Protein AF-A0A432TAN3-F1 (afdb_monomer)

Foldseek 3Di:
DVVVVVVVVVVVVVVVLVVLLVVLLVVCVVVLDLVSLVVRDPQLSSLLSCCLSVLPLVSLVPHPDQLSSLLSPCRSVVNLVSLVVHPDPVSSVVSVVVVD

Mean predicted aligned error: 6.47 Å

Sequence (100 aa):
MKILIALWMLFMVNARATSEDESNFNLALSSKNVKHCVLIKKKDKKKECFGIIKRDTGYCNMIEDKDLQHKCLSFALSDITHCDRIESKIIKASCRALFR

pLDDT: mean 89.67, std 12.75, range [56.31, 98.31]

Secondary structure (DSSP, 8-state):
-HHHHHHHHHHHHHHHHHHHHHHHHHHHHHHT-HHHHHH--SHHHHHHHHHHHHT-HHHHHT-SSHHHHHHHHHHHHT-THHHHT---HHHHHHHHHTT-

Structure (mmCIF, N/CA/C/O backbone):
data_AF-A0A432TAN3-F1
#
_entry.id   AF-A0A432TAN3-F1
#
loop_
_atom_site.group_PDB
_atom_site.id
_atom_site.type_symbol
_atom_site.label_atom_id
_atom_site.label_alt_id
_atom_site.label_comp_id
_atom_site.label_asym_id
_atom_site.label_entity_id
_atom_site.label_seq_id
_atom_site.pdbx_PDB_ins_code
_atom_site.Cartn_x
_atom_site.Cartn_y
_atom_site.Cartn_z
_atom_site.occupancy
_atom_site.B_iso_or_equiv
_atom_site.auth_seq_id
_atom_site.auth_comp_id
_atom_site.auth_asym_id
_atom_site.auth_atom_id
_atom_site.pdbx_PDB_model_num
ATOM 1 N N . MET A 1 1 ? -19.070 30.386 20.621 1.00 57.50 1 MET A N 1
ATOM 2 C CA . MET A 1 1 ? -18.093 29.538 21.351 1.00 57.50 1 MET A CA 1
ATOM 3 C C . MET A 1 1 ? -18.288 28.028 21.178 1.00 57.50 1 MET A C 1
ATOM 5 O O . MET A 1 1 ? -17.290 27.363 20.948 1.00 57.50 1 MET A O 1
ATOM 9 N N . LYS A 1 2 ? -19.509 27.462 21.229 1.00 56.31 2 LYS A N 1
ATOM 10 C CA . LYS A 1 2 ? -19.720 25.996 21.099 1.00 56.31 2 LYS A CA 1
ATOM 11 C C . LYS A 1 2 ? -19.186 25.376 19.788 1.00 56.31 2 LYS A C 1
ATOM 13 O O . LYS A 1 2 ? -18.650 24.276 19.819 1.00 56.31 2 LYS A O 1
ATOM 18 N N . ILE A 1 3 ? -19.265 26.100 18.666 1.00 62.41 3 ILE A N 1
ATOM 19 C CA . ILE A 1 3 ? -18.782 25.634 17.349 1.00 62.41 3 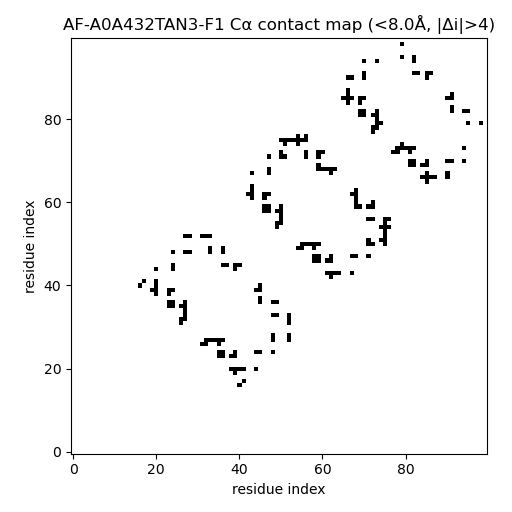ILE A CA 1
ATOM 20 C C . ILE A 1 3 ? -17.246 25.522 17.299 1.00 62.41 3 ILE A C 1
ATOM 22 O O . ILE A 1 3 ? -16.728 24.540 16.777 1.00 62.41 3 ILE A O 1
ATOM 26 N N . LEU A 1 4 ? -16.513 26.473 17.897 1.00 63.34 4 LEU A N 1
ATOM 27 C CA . LEU A 1 4 ? -15.042 26.444 17.924 1.00 63.34 4 LEU A CA 1
ATOM 28 C C . LEU A 1 4 ? -14.506 25.232 18.700 1.00 63.34 4 LEU A C 1
ATOM 30 O O . LEU A 1 4 ? -13.548 24.601 18.269 1.00 63.34 4 LEU A O 1
ATOM 34 N N . ILE A 1 5 ? -15.151 24.890 19.819 1.00 68.00 5 ILE A N 1
ATOM 35 C CA . ILE A 1 5 ? -14.769 23.751 20.665 1.00 68.00 5 ILE A CA 1
ATOM 36 C C . ILE A 1 5 ? -15.016 22.422 19.929 1.00 68.00 5 ILE A C 1
ATOM 38 O O . ILE A 1 5 ? -14.175 21.526 19.976 1.00 68.00 5 ILE A O 1
ATOM 42 N N . ALA A 1 6 ? -16.134 22.302 19.205 1.00 65.31 6 ALA A N 1
ATOM 43 C CA . ALA A 1 6 ? -16.448 21.111 18.414 1.00 65.31 6 ALA A CA 1
ATOM 44 C C . ALA A 1 6 ? -15.459 20.901 17.252 1.00 65.31 6 ALA A C 1
ATOM 46 O O . ALA A 1 6 ? -14.999 19.782 17.036 1.00 65.31 6 ALA A O 1
ATOM 47 N N . LEU A 1 7 ? -15.080 21.976 16.550 1.00 67.44 7 LEU A N 1
ATOM 48 C CA . LEU A 1 7 ? -14.058 21.943 15.496 1.00 67.44 7 LEU A CA 1
ATOM 49 C C . LEU A 1 7 ? -12.682 21.530 16.033 1.00 67.44 7 LEU A C 1
ATOM 51 O O . LEU A 1 7 ? -12.005 20.712 15.414 1.00 67.44 7 LEU A O 1
ATOM 55 N N . TRP A 1 8 ? -12.293 22.038 17.204 1.00 71.00 8 TRP A N 1
ATOM 56 C CA . TRP A 1 8 ? -11.045 21.647 17.863 1.00 71.00 8 TRP A CA 1
ATOM 57 C C . TRP A 1 8 ? -11.035 20.171 18.275 1.00 71.00 8 TRP A C 1
ATOM 59 O O . TRP A 1 8 ? -10.054 19.471 18.029 1.00 71.00 8 TRP A O 1
ATOM 69 N N . MET A 1 9 ? -12.137 19.670 18.844 1.00 64.44 9 MET A N 1
ATOM 70 C CA . ME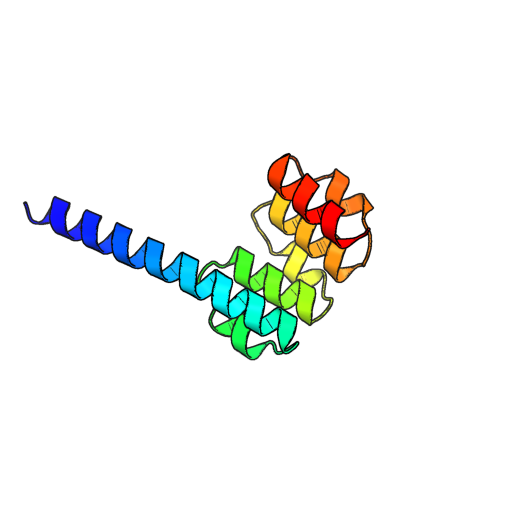T A 1 9 ? -12.263 18.250 19.184 1.00 64.44 9 MET A CA 1
ATOM 71 C C . MET A 1 9 ? -12.218 17.355 17.941 1.00 64.44 9 MET A C 1
ATOM 73 O O . MET A 1 9 ? -11.511 16.352 17.945 1.00 64.44 9 MET A O 1
ATOM 77 N N . LEU A 1 10 ? -12.902 17.734 16.857 1.00 63.44 10 LEU A N 1
ATOM 78 C CA . LEU A 1 10 ? -12.836 17.027 15.573 1.00 63.44 10 LEU A CA 1
ATOM 79 C C . LEU A 1 10 ? -11.406 16.970 15.025 1.00 63.44 10 LEU A C 1
ATOM 81 O O . LEU A 1 10 ? -10.962 15.912 14.582 1.00 63.44 10 LEU A O 1
ATOM 85 N N . PHE A 1 11 ? -10.666 18.077 15.100 1.00 65.00 11 PHE A N 1
ATOM 86 C CA . PHE A 1 11 ? -9.281 18.134 14.637 1.00 65.00 11 PHE A CA 1
ATOM 87 C C . PHE A 1 11 ? -8.355 17.231 15.471 1.00 65.00 11 PHE A C 1
ATOM 89 O O . PHE A 1 11 ? -7.590 16.443 14.916 1.00 65.00 11 PHE A O 1
ATOM 96 N N . MET A 1 12 ? -8.477 17.282 16.803 1.00 59.84 12 MET A N 1
ATOM 97 C CA . MET A 1 12 ? -7.710 16.444 17.737 1.00 59.84 12 MET A CA 1
ATOM 98 C C . MET A 1 12 ? -7.996 14.945 17.550 1.00 59.84 12 MET A C 1
ATOM 100 O O . MET A 1 12 ? -7.072 14.131 17.533 1.00 59.84 12 MET A O 1
ATOM 104 N N . VAL A 1 13 ? -9.266 14.569 17.363 1.00 64.62 13 VAL A N 1
ATOM 105 C CA . VAL A 1 13 ? -9.668 13.176 17.108 1.00 64.62 13 VAL A CA 1
ATOM 106 C C . VAL A 1 13 ? -9.117 12.686 15.767 1.00 64.62 13 VAL A C 1
ATOM 108 O O . VAL A 1 13 ? -8.611 11.566 15.687 1.00 64.62 13 VAL A O 1
ATOM 111 N N . ASN A 1 14 ? -9.150 13.524 14.727 1.00 62.69 14 ASN A N 1
ATOM 112 C CA . ASN A 1 14 ? -8.645 13.154 13.406 1.00 62.69 14 ASN A CA 1
ATOM 113 C C . ASN A 1 14 ? -7.118 12.951 13.413 1.00 62.69 14 ASN A C 1
ATOM 115 O O . ASN A 1 14 ? -6.620 11.979 12.850 1.00 62.69 14 ASN A O 1
ATOM 119 N N . ALA A 1 15 ? -6.373 13.805 14.124 1.00 64.06 15 ALA A N 1
ATOM 120 C CA . ALA A 1 15 ? -4.929 13.641 14.298 1.00 64.06 15 ALA A CA 1
ATOM 121 C C . ALA A 1 15 ? -4.586 12.313 14.997 1.00 64.06 15 ALA A C 1
ATOM 123 O O . ALA A 1 15 ? -3.743 11.555 14.511 1.00 64.06 15 ALA A O 1
ATOM 124 N N . ARG A 1 16 ? -5.298 11.975 16.080 1.00 65.06 16 ARG A N 1
ATOM 125 C CA . ARG A 1 16 ? -5.097 10.707 16.800 1.00 65.06 16 ARG A CA 1
ATOM 126 C C . ARG A 1 16 ? -5.365 9.486 15.911 1.00 65.06 16 ARG A C 1
ATOM 128 O O . ARG A 1 16 ? -4.568 8.549 15.908 1.00 65.06 16 ARG A O 1
ATOM 135 N N . ALA A 1 17 ? -6.413 9.536 15.087 1.00 67.06 17 ALA A N 1
ATOM 136 C CA . ALA A 1 17 ? -6.734 8.464 14.145 1.00 67.06 17 ALA A CA 1
ATOM 137 C C . ALA A 1 17 ? -5.617 8.234 13.109 1.00 67.06 17 ALA A C 1
ATOM 139 O O . ALA A 1 17 ? -5.283 7.088 12.820 1.00 67.06 17 ALA A O 1
ATOM 140 N N . THR A 1 18 ? -4.979 9.296 12.595 1.00 73.50 18 THR A N 1
ATOM 141 C CA . THR A 1 18 ? -3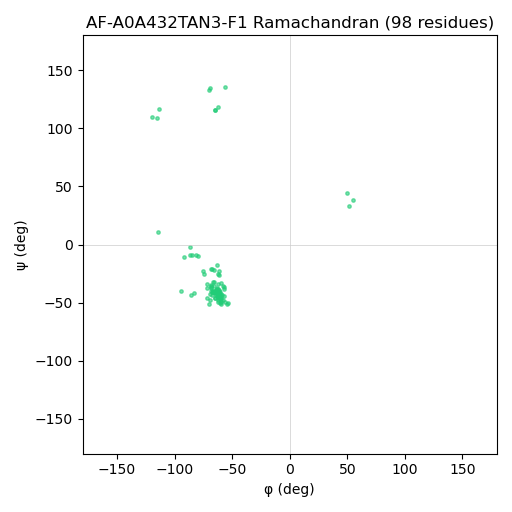.861 9.137 11.643 1.00 73.50 18 THR A CA 1
ATOM 142 C C . THR A 1 18 ? -2.651 8.432 12.258 1.00 73.50 18 THR A C 1
ATOM 144 O O . THR A 1 18 ? -2.062 7.566 11.615 1.00 73.50 18 THR A O 1
ATOM 147 N N . SER A 1 19 ? -2.317 8.727 13.518 1.00 82.06 19 SER A N 1
ATOM 148 C CA . SER A 1 19 ? -1.213 8.048 14.211 1.00 82.06 19 SER A CA 1
ATOM 149 C C . SER A 1 19 ? -1.493 6.570 14.503 1.00 82.06 19 SER A C 1
ATOM 151 O O . SER A 1 19 ? -0.592 5.736 14.409 1.00 82.06 19 SER A O 1
ATOM 153 N N . GLU A 1 20 ? -2.743 6.221 14.818 1.00 92.25 20 GLU A N 1
ATOM 154 C CA . GLU A 1 20 ? -3.143 4.833 15.071 1.00 92.25 20 GLU A CA 1
ATOM 155 C C . GLU A 1 20 ? -3.179 4.010 13.778 1.00 92.25 20 GLU A C 1
ATOM 157 O O . GLU A 1 20 ? -2.777 2.846 13.775 1.00 92.25 20 GLU A O 1
ATOM 162 N N . ASP A 1 21 ? -3.609 4.611 12.667 1.00 94.31 21 ASP A N 1
ATOM 163 C CA . ASP A 1 21 ? -3.615 3.975 11.350 1.00 94.31 21 ASP A CA 1
ATOM 164 C C . ASP A 1 21 ? -2.201 3.618 10.878 1.00 94.31 21 ASP A C 1
ATOM 166 O O . ASP A 1 21 ? -1.990 2.508 10.392 1.00 94.31 21 ASP A O 1
ATOM 170 N N . GLU A 1 22 ? -1.225 4.516 11.054 1.00 93.44 22 GLU A N 1
ATOM 171 C CA . GLU A 1 22 ? 0.186 4.230 10.753 1.00 93.44 22 GLU A CA 1
ATOM 172 C C . GLU A 1 22 ? 0.733 3.093 11.622 1.00 93.44 22 GLU A C 1
ATOM 174 O O . GLU A 1 22 ? 1.363 2.165 11.114 1.00 93.44 22 GLU A O 1
ATOM 179 N N . SER A 1 23 ? 0.457 3.127 12.930 1.00 95.25 23 SER A N 1
ATOM 180 C CA . SER A 1 23 ? 0.895 2.082 13.860 1.00 95.25 23 SER A CA 1
ATOM 181 C C . SER A 1 23 ? 0.330 0.712 13.475 1.00 95.25 23 SER A C 1
ATOM 183 O O . SER A 1 23 ? 1.075 -0.255 13.311 1.00 95.25 23 SER A O 1
ATOM 185 N N . ASN A 1 24 ? 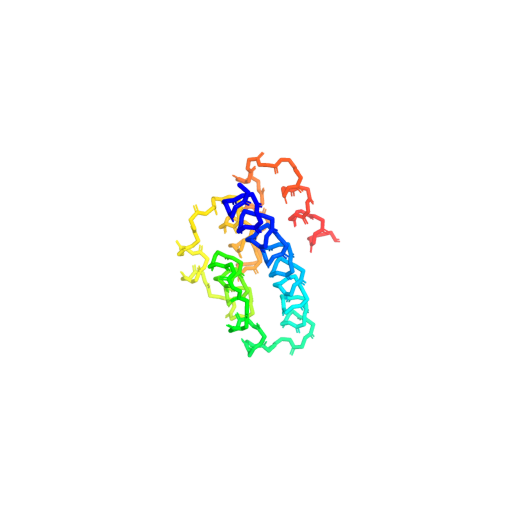-0.982 0.635 13.234 1.00 96.94 24 ASN A N 1
ATOM 186 C CA . ASN A 1 24 ? -1.639 -0.598 12.809 1.00 96.94 24 ASN A CA 1
ATOM 187 C C . ASN A 1 24 ? -1.140 -1.079 11.441 1.00 96.94 24 ASN A C 1
ATOM 189 O O . ASN A 1 24 ? -0.965 -2.279 11.248 1.00 96.94 24 ASN A O 1
ATOM 193 N N . PHE A 1 25 ? -0.876 -0.172 10.501 1.00 95.69 25 PHE A N 1
ATOM 194 C CA . PHE A 1 25 ? -0.304 -0.524 9.204 1.00 95.69 25 PHE A CA 1
ATOM 195 C C . PHE A 1 25 ? 1.089 -1.152 9.356 1.00 95.69 25 PHE A C 1
ATOM 197 O O . PHE A 1 25 ? 1.342 -2.234 8.828 1.00 95.69 25 PHE A O 1
ATOM 204 N N . ASN A 1 26 ? 1.969 -0.534 10.145 1.00 95.19 26 ASN A N 1
ATOM 205 C CA . ASN A 1 26 ? 3.314 -1.054 10.396 1.00 95.19 26 ASN A CA 1
ATOM 206 C C . ASN A 1 26 ? 3.287 -2.400 11.133 1.00 95.19 26 ASN A C 1
ATOM 208 O O . ASN A 1 26 ? 4.028 -3.312 10.766 1.00 95.19 26 ASN A O 1
ATOM 212 N N . LEU A 1 27 ? 2.402 -2.555 12.125 1.00 96.56 27 LEU A N 1
ATOM 213 C CA . LEU A 1 27 ? 2.176 -3.831 12.809 1.00 96.56 27 LEU A CA 1
ATOM 214 C C . LEU A 1 27 ? 1.659 -4.906 11.850 1.00 96.56 27 LEU A C 1
ATOM 216 O O . LEU A 1 27 ? 2.100 -6.051 11.926 1.00 96.56 27 LEU A O 1
ATOM 220 N N . ALA A 1 28 ? 0.755 -4.559 10.929 1.00 96.38 28 ALA A N 1
ATOM 221 C CA . ALA A 1 28 ? 0.268 -5.493 9.920 1.00 96.38 28 ALA A CA 1
ATOM 222 C C . ALA A 1 28 ? 1.409 -5.992 9.027 1.00 96.38 28 ALA A C 1
ATOM 224 O O . ALA A 1 28 ? 1.510 -7.195 8.802 1.00 96.38 28 ALA A O 1
ATOM 225 N N . LEU A 1 29 ? 2.277 -5.088 8.554 1.00 93.12 29 LEU A N 1
ATOM 226 C CA . LEU A 1 29 ? 3.422 -5.424 7.703 1.00 93.12 29 LEU A CA 1
ATOM 227 C C . LEU A 1 29 ? 4.460 -6.285 8.427 1.00 93.12 29 LEU A C 1
ATOM 229 O O . LEU A 1 29 ? 4.908 -7.288 7.872 1.00 93.12 29 LEU A O 1
ATOM 233 N N . SER A 1 30 ? 4.820 -5.930 9.662 1.00 94.94 30 SER A N 1
ATOM 234 C CA . SER A 1 30 ? 5.843 -6.654 10.425 1.00 94.94 30 SER A CA 1
ATOM 235 C C . SER A 1 30 ? 5.378 -8.046 10.854 1.00 94.94 30 SER A C 1
ATOM 237 O O . SER A 1 30 ? 6.124 -9.015 10.723 1.00 94.94 30 SER A O 1
ATOM 239 N N . SER A 1 31 ? 4.129 -8.169 11.312 1.00 95.88 31 SER A N 1
ATOM 240 C CA . SER A 1 31 ? 3.542 -9.444 11.749 1.00 95.88 31 SER A CA 1
ATOM 241 C C . SER A 1 31 ? 2.917 -10.261 10.615 1.00 95.88 31 SER A C 1
ATOM 243 O O . SER A 1 31 ? 2.503 -11.399 10.836 1.00 95.88 31 SER A O 1
AT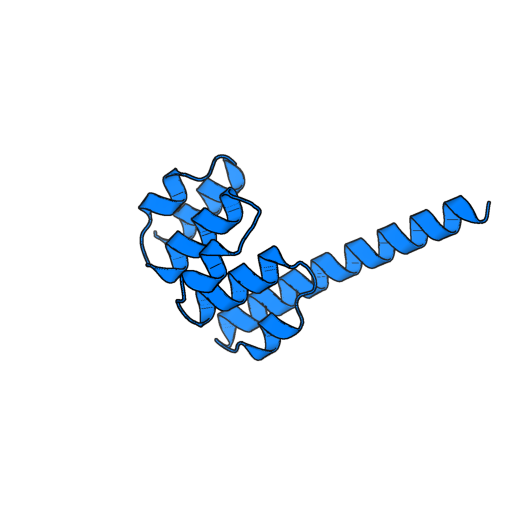OM 245 N N . LYS A 1 32 ? 2.803 -9.680 9.413 1.00 93.88 32 LYS A N 1
ATOM 246 C CA . LYS A 1 32 ? 2.047 -10.217 8.269 1.00 93.88 32 LYS A CA 1
ATOM 247 C C . LYS A 1 32 ? 0.607 -10.609 8.627 1.00 93.88 32 LYS A C 1
ATOM 249 O O . LYS A 1 32 ? 0.056 -11.565 8.084 1.00 93.88 32 LYS A O 1
ATOM 254 N N . ASN A 1 33 ? -0.016 -9.877 9.553 1.00 94.31 33 ASN A N 1
ATOM 255 C CA . ASN A 1 33 ? -1.327 -10.211 10.098 1.00 94.31 33 ASN A CA 1
ATOM 256 C C . ASN A 1 33 ? -2.395 -9.185 9.704 1.00 94.31 33 ASN A C 1
ATOM 258 O O . ASN A 1 33 ? -2.393 -8.033 10.144 1.00 94.31 33 ASN A O 1
ATOM 262 N N . VAL A 1 34 ? -3.386 -9.647 8.939 1.00 95.31 34 VAL A N 1
ATOM 263 C CA . VAL A 1 34 ? -4.513 -8.828 8.466 1.00 95.31 34 VAL A CA 1
ATOM 264 C C . VAL A 1 34 ? -5.400 -8.279 9.587 1.00 95.31 34 VAL A C 1
ATOM 266 O O . VAL A 1 34 ? -6.143 -7.327 9.351 1.00 95.31 34 VAL A O 1
ATOM 269 N N . LYS A 1 35 ? -5.333 -8.830 10.809 1.00 96.50 35 LYS A N 1
ATOM 270 C CA . LYS A 1 35 ? -6.107 -8.329 11.959 1.00 96.50 35 LYS A CA 1
ATOM 271 C C . LYS A 1 35 ? -5.823 -6.852 12.234 1.00 96.50 35 LYS A C 1
ATOM 273 O O . LYS A 1 35 ? -6.751 -6.110 12.538 1.00 96.50 35 LYS A O 1
ATOM 278 N N . HIS A 1 36 ? -4.580 -6.407 12.052 1.00 96.69 36 HIS A N 1
ATOM 279 C CA . HIS A 1 36 ? -4.228 -4.999 12.221 1.00 96.69 36 HIS A CA 1
ATOM 280 C C . HIS A 1 36 ? -4.784 -4.119 11.090 1.00 96.69 36 HIS A C 1
ATOM 282 O O . HIS A 1 36 ? -5.248 -3.013 11.358 1.00 96.69 36 HIS A O 1
ATOM 288 N N . CYS A 1 37 ? -4.876 -4.627 9.852 1.00 96.81 37 CYS A N 1
ATOM 289 C CA . CYS A 1 37 ? -5.512 -3.896 8.747 1.00 96.81 37 CYS A CA 1
ATOM 290 C C . CYS A 1 37 ? -6.988 -3.562 9.035 1.00 96.81 37 CYS A C 1
ATOM 292 O O . CYS A 1 37 ? -7.483 -2.513 8.621 1.00 96.81 37 CYS A O 1
ATOM 294 N N . VAL A 1 38 ? -7.706 -4.425 9.767 1.00 97.00 38 VAL A N 1
ATOM 295 C CA . VAL A 1 38 ? -9.115 -4.193 10.142 1.00 97.00 38 VAL A CA 1
ATOM 296 C C . VAL A 1 38 ? -9.271 -2.943 11.015 1.00 97.00 38 VAL A C 1
ATOM 298 O O . VAL A 1 38 ? -10.276 -2.235 10.885 1.00 97.00 38 VAL A O 1
ATOM 301 N N . LEU A 1 39 ? -8.279 -2.659 11.866 1.00 96.25 39 LEU A N 1
ATOM 302 C CA . LEU A 1 39 ? -8.309 -1.570 12.845 1.00 96.25 39 LEU A CA 1
ATOM 303 C C . LEU A 1 39 ? -8.122 -0.186 12.213 1.00 96.25 39 LEU A C 1
ATOM 305 O O . LEU A 1 39 ? -8.647 0.788 12.754 1.00 96.25 39 LEU A O 1
ATOM 309 N N . ILE A 1 40 ? -7.468 -0.124 11.049 1.00 95.38 40 ILE A N 1
ATOM 310 C CA . ILE A 1 40 ? -7.230 1.109 10.287 1.00 95.38 40 ILE A CA 1
ATOM 311 C C . ILE A 1 40 ? -8.568 1.805 9.976 1.00 95.38 40 ILE A C 1
ATOM 313 O O . ILE A 1 40 ? -9.545 1.161 9.585 1.00 95.38 40 ILE A O 1
ATOM 317 N N . LYS A 1 41 ? -8.660 3.122 10.150 1.00 95.56 41 LYS A N 1
ATOM 318 C CA . LYS A 1 41 ? -9.880 3.909 9.919 1.00 95.56 41 LYS A CA 1
ATOM 319 C C . LYS A 1 41 ? -9.917 4.506 8.520 1.00 95.56 41 LYS A C 1
ATOM 321 O O . LYS A 1 41 ? -10.968 4.465 7.875 1.00 95.56 41 LYS A O 1
ATOM 326 N N . LYS A 1 42 ? -8.788 5.002 8.012 1.00 94.94 42 LYS A N 1
ATOM 327 C CA . LYS A 1 42 ? -8.687 5.553 6.659 1.00 94.94 42 LYS A CA 1
ATOM 328 C C . LYS A 1 42 ? -8.918 4.449 5.624 1.00 94.94 42 LYS A C 1
ATOM 330 O O . LYS A 1 42 ? -8.138 3.505 5.516 1.00 94.94 42 LYS A O 1
ATOM 335 N N . LYS A 1 43 ? -10.001 4.579 4.849 1.00 96.19 43 LYS A N 1
ATOM 336 C CA . LYS A 1 43 ? -10.479 3.553 3.902 1.00 96.19 43 LYS A CA 1
ATOM 337 C C . LYS A 1 43 ? -9.396 3.101 2.925 1.00 96.19 43 LYS A C 1
ATOM 339 O O . LYS A 1 43 ? -9.147 1.908 2.802 1.00 96.19 43 LYS A O 1
ATOM 344 N N . ASP A 1 44 ? -8.732 4.048 2.278 1.00 97.19 44 ASP A N 1
ATOM 345 C CA . ASP A 1 44 ? -7.715 3.746 1.272 1.00 97.19 44 ASP A CA 1
ATOM 346 C C . ASP A 1 44 ? -6.459 3.116 1.875 1.00 97.19 44 ASP A C 1
ATOM 348 O O . ASP A 1 44 ? -5.949 2.139 1.336 1.00 97.19 44 ASP A O 1
ATOM 352 N N . LYS A 1 45 ? -6.046 3.558 3.067 1.00 96.38 45 LYS A N 1
ATOM 353 C CA . LYS A 1 45 ? -4.947 2.932 3.815 1.00 96.38 45 LYS A CA 1
ATOM 354 C C . LYS A 1 45 ? -5.289 1.509 4.273 1.00 96.38 45 LYS A C 1
ATOM 356 O O . LYS A 1 45 ? -4.443 0.619 4.257 1.00 96.38 45 LYS A O 1
ATOM 361 N N . LYS A 1 46 ? -6.548 1.260 4.645 1.00 97.50 46 LYS A N 1
ATOM 362 C CA . LYS A 1 46 ? -7.040 -0.090 4.953 1.00 97.50 46 LYS A CA 1
ATOM 363 C C . LYS A 1 46 ? -6.959 -0.998 3.729 1.00 97.50 46 LYS A C 1
ATOM 365 O O . LYS A 1 46 ? -6.441 -2.105 3.839 1.00 97.50 46 LYS A O 1
ATOM 370 N N . LYS A 1 47 ? -7.462 -0.539 2.579 1.00 98.31 47 LYS A N 1
ATOM 371 C CA . LYS A 1 47 ? -7.399 -1.282 1.310 1.00 98.31 47 LYS A CA 1
ATOM 372 C C . LYS A 1 47 ? -5.945 -1.546 0.900 1.00 98.31 47 LYS A C 1
ATOM 374 O O . LYS A 1 47 ? -5.628 -2.681 0.566 1.00 98.31 47 LYS A O 1
ATOM 379 N N . GLU A 1 48 ? -5.064 -0.549 1.022 1.00 97.56 48 GLU A N 1
ATOM 380 C CA . GLU A 1 48 ? -3.614 -0.690 0.809 1.00 97.56 48 GLU A CA 1
ATOM 381 C C . GLU A 1 48 ? -3.038 -1.809 1.688 1.00 97.56 48 GLU A C 1
ATOM 383 O O . GLU A 1 48 ? -2.404 -2.729 1.182 1.00 97.56 48 GLU A O 1
ATOM 388 N N . CYS A 1 49 ? -3.329 -1.788 2.992 1.00 97.88 49 CYS A N 1
ATOM 389 C CA . CYS A 1 49 ? -2.878 -2.813 3.934 1.00 97.88 49 CYS A CA 1
ATOM 390 C C . CYS A 1 49 ? -3.320 -4.221 3.512 1.00 97.88 49 CYS A C 1
ATOM 392 O O . CYS A 1 49 ? -2.501 -5.136 3.429 1.00 97.88 49 CYS A O 1
ATOM 394 N N . PHE A 1 50 ? -4.608 -4.402 3.196 1.00 98.12 50 PHE A N 1
ATOM 395 C CA . PHE A 1 50 ? -5.119 -5.694 2.736 1.00 98.12 50 PHE A CA 1
ATOM 396 C C . PHE A 1 50 ? -4.476 -6.141 1.423 1.00 98.12 50 PHE A C 1
ATOM 398 O O . PHE A 1 50 ? -4.081 -7.302 1.327 1.00 98.12 50 PHE A O 1
ATOM 405 N N . GLY A 1 51 ? -4.342 -5.237 0.451 1.00 97.50 51 GLY A N 1
ATOM 406 C CA . GLY A 1 51 ? -3.748 -5.535 -0.849 1.00 97.50 51 GLY A CA 1
ATOM 407 C C . GLY A 1 51 ? -2.294 -5.984 -0.737 1.00 97.50 51 GLY A C 1
ATOM 408 O O . GLY A 1 51 ? -1.918 -6.978 -1.350 1.00 97.50 51 GLY A O 1
ATOM 409 N N . ILE A 1 52 ? -1.500 -5.331 0.117 1.00 95.69 52 ILE A N 1
ATOM 410 C CA . ILE A 1 52 ? -0.093 -5.693 0.334 1.00 95.69 52 ILE A CA 1
ATOM 411 C C . ILE A 1 52 ? 0.030 -7.032 1.070 1.00 95.69 52 ILE A C 1
ATOM 413 O O . ILE A 1 52 ? 0.732 -7.927 0.602 1.00 95.69 52 ILE A O 1
ATOM 417 N N . ILE A 1 53 ? -0.660 -7.201 2.205 1.00 96.06 53 ILE A N 1
ATOM 418 C CA . ILE A 1 53 ? -0.525 -8.413 3.032 1.00 96.06 53 ILE A CA 1
ATOM 419 C C . ILE A 1 53 ? -1.048 -9.653 2.307 1.00 96.06 53 ILE A C 1
ATOM 421 O O . ILE A 1 53 ? -0.427 -10.712 2.379 1.00 96.06 53 ILE A O 1
ATOM 425 N N . LYS A 1 54 ? -2.179 -9.532 1.604 1.00 96.56 54 LYS A N 1
ATOM 426 C CA . LYS A 1 54 ? -2.770 -10.646 0.853 1.00 96.56 54 LYS A CA 1
ATOM 427 C C . LYS A 1 54 ? -2.178 -10.817 -0.546 1.00 96.56 54 LYS A C 1
ATOM 429 O O . LYS A 1 54 ? -2.500 -11.809 -1.190 1.00 96.56 54 LYS A O 1
ATOM 434 N N . ARG A 1 55 ? -1.347 -9.875 -1.013 1.00 95.44 55 ARG A N 1
ATOM 435 C CA . ARG A 1 55 ? -0.900 -9.770 -2.415 1.00 95.44 55 ARG A CA 1
ATOM 436 C C . ARG A 1 55 ? -2.069 -9.833 -3.402 1.00 95.44 55 ARG A C 1
ATOM 438 O O . ARG A 1 55 ? -2.028 -10.539 -4.403 1.00 95.44 55 ARG A O 1
ATOM 445 N N . ASP A 1 56 ? -3.128 -9.099 -3.086 1.00 96.69 56 ASP A N 1
ATOM 446 C CA . ASP A 1 56 ? -4.384 -9.112 -3.830 1.00 96.69 56 ASP A CA 1
ATOM 447 C C . ASP A 1 56 ? -4.626 -7.737 -4.461 1.00 96.69 56 ASP A C 1
ATOM 449 O O . ASP A 1 56 ? -4.925 -6.744 -3.786 1.00 96.69 56 ASP A O 1
ATOM 453 N N . THR A 1 57 ? -4.490 -7.689 -5.786 1.00 97.19 57 THR A N 1
ATOM 454 C CA . THR A 1 57 ? -4.673 -6.470 -6.579 1.00 97.19 57 THR A CA 1
ATOM 455 C C . THR A 1 57 ? -6.116 -5.982 -6.581 1.00 97.19 57 THR A C 1
ATOM 457 O O . THR A 1 57 ? -6.341 -4.792 -6.797 1.00 97.19 57 THR A O 1
ATOM 460 N N . GLY A 1 58 ? -7.093 -6.842 -6.275 1.00 97.94 58 GLY A N 1
ATOM 461 C CA . GLY A 1 58 ? -8.496 -6.468 -6.133 1.00 97.94 58 GLY A CA 1
ATOM 462 C C . GLY A 1 58 ? -8.684 -5.381 -5.078 1.00 97.94 58 GLY A C 1
ATOM 463 O O . GLY A 1 58 ? -9.339 -4.376 -5.348 1.00 97.94 58 GLY A O 1
ATOM 464 N N . TYR A 1 59 ? -8.028 -5.506 -3.918 1.00 97.94 59 TYR A N 1
ATOM 465 C CA . TYR A 1 59 ? -8.059 -4.458 -2.892 1.00 97.94 59 TYR A CA 1
ATOM 466 C C . TYR A 1 59 ? -7.353 -3.177 -3.347 1.00 97.94 59 TYR A C 1
ATOM 468 O O . TYR A 1 59 ? -7.870 -2.086 -3.104 1.00 97.94 59 TYR A O 1
ATOM 476 N N . CYS A 1 60 ? -6.212 -3.284 -4.037 1.00 97.94 60 CYS A N 1
ATOM 477 C CA . CYS A 1 60 ? -5.507 -2.112 -4.567 1.00 97.94 60 CYS A CA 1
ATOM 478 C C . CYS A 1 60 ? -6.352 -1.351 -5.606 1.00 97.94 60 CYS A C 1
ATOM 480 O O . CYS A 1 60 ? -6.374 -0.120 -5.622 1.00 97.94 60 CYS A O 1
ATOM 482 N N . ASN A 1 61 ? -7.105 -2.067 -6.443 1.00 98.12 61 ASN A N 1
ATOM 483 C CA . ASN A 1 61 ? -7.976 -1.476 -7.460 1.00 98.12 61 ASN A CA 1
ATOM 484 C C . ASN A 1 61 ? -9.176 -0.723 -6.863 1.00 98.12 61 ASN A C 1
ATOM 486 O O . ASN A 1 61 ? -9.726 0.160 -7.515 1.00 98.12 61 ASN A O 1
ATOM 490 N N . MET A 1 62 ? -9.549 -1.019 -5.614 1.00 97.88 62 MET A N 1
ATOM 491 C CA . MET A 1 62 ? -10.603 -0.300 -4.890 1.00 97.88 62 MET A CA 1
ATOM 492 C C . MET A 1 62 ? -10.124 1.020 -4.264 1.00 97.88 62 MET A C 1
ATOM 494 O O . MET A 1 62 ? -10.949 1.745 -3.709 1.00 97.88 62 MET A O 1
ATOM 498 N N . ILE A 1 63 ? -8.819 1.312 -4.260 1.00 98.12 63 ILE A N 1
ATOM 499 C CA . ILE A 1 63 ? -8.258 2.554 -3.702 1.00 98.12 63 ILE A CA 1
ATOM 500 C C . ILE A 1 63 ? -8.637 3.739 -4.602 1.00 98.12 63 ILE A C 1
ATOM 502 O O . ILE A 1 63 ? -8.507 3.658 -5.823 1.00 98.12 63 ILE A O 1
ATOM 506 N N . GLU A 1 64 ? -9.117 4.826 -3.992 1.00 98.06 64 GLU A N 1
ATOM 507 C CA . GLU A 1 64 ? -9.560 6.029 -4.709 1.00 98.06 64 GLU A CA 1
ATOM 508 C C . GLU A 1 64 ? -8.373 6.947 -5.038 1.00 98.06 64 GLU A C 1
ATOM 510 O O . GLU A 1 64 ? -8.264 7.442 -6.161 1.00 98.06 64 GLU A O 1
ATOM 515 N N . ASP A 1 65 ? -7.446 7.117 -4.091 1.00 97.75 65 ASP A N 1
ATOM 516 C CA . ASP A 1 65 ? -6.174 7.814 -4.302 1.00 97.75 65 ASP A CA 1
ATOM 517 C C . ASP A 1 65 ? -5.284 7.063 -5.314 1.00 97.75 65 ASP A C 1
ATOM 519 O O . ASP A 1 65 ? -4.840 5.937 -5.071 1.00 97.75 65 ASP A O 1
ATOM 523 N N . LYS A 1 66 ? -5.003 7.686 -6.465 1.00 97.81 66 LYS A N 1
ATOM 524 C CA . LYS A 1 66 ? -4.253 7.055 -7.564 1.00 97.81 66 LYS A CA 1
ATOM 525 C C . LYS A 1 66 ? -2.787 6.796 -7.241 1.00 97.81 66 LYS A C 1
ATOM 527 O O . LYS A 1 66 ? -2.259 5.753 -7.632 1.00 97.81 66 LYS A O 1
ATOM 532 N N . ASP A 1 67 ? -2.155 7.675 -6.476 1.00 97.69 67 ASP A N 1
ATOM 533 C CA . ASP A 1 67 ? -0.772 7.489 -6.048 1.00 97.69 67 ASP A CA 1
ATOM 534 C C . ASP A 1 67 ? -0.668 6.315 -5.076 1.00 97.69 67 ASP A C 1
ATOM 536 O O . ASP A 1 67 ? 0.210 5.456 -5.209 1.00 97.69 67 ASP A O 1
ATOM 540 N N . LEU A 1 68 ? -1.609 6.227 -4.132 1.00 97.19 68 LEU A N 1
ATOM 541 C CA . LEU A 1 68 ? -1.679 5.113 -3.194 1.00 97.19 68 LEU A CA 1
ATOM 542 C C . LEU A 1 68 ? -2.068 3.800 -3.884 1.00 97.19 68 LEU A C 1
ATOM 544 O O . LEU A 1 68 ? -1.537 2.746 -3.539 1.00 97.19 68 LEU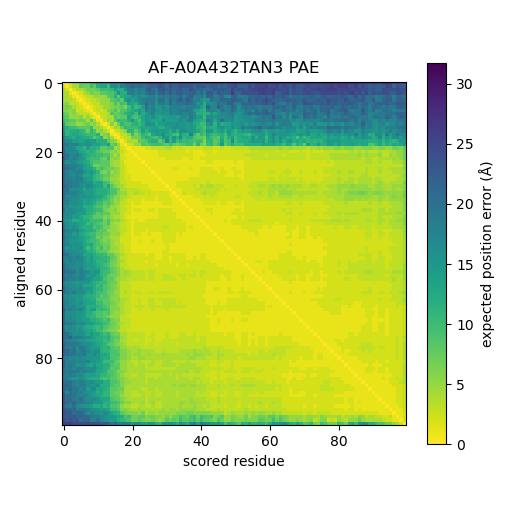 A O 1
ATOM 548 N N . GLN A 1 69 ? -2.950 3.851 -4.883 1.00 98.12 69 GLN A N 1
ATOM 549 C CA . GLN A 1 69 ? -3.315 2.704 -5.714 1.00 98.12 69 GLN A CA 1
ATOM 550 C C . GLN A 1 69 ? -2.094 2.146 -6.445 1.00 98.12 69 GLN A C 1
ATOM 552 O O . GLN A 1 69 ? -1.820 0.948 -6.362 1.00 98.12 69 GLN A O 1
ATOM 557 N N . HIS A 1 70 ? -1.340 3.000 -7.137 1.00 98.00 70 HIS A N 1
ATOM 558 C CA . HIS A 1 70 ? -0.135 2.595 -7.852 1.00 98.00 70 HIS A CA 1
ATOM 559 C C . HIS A 1 70 ? 0.948 2.073 -6.910 1.00 98.00 70 HIS A C 1
ATOM 561 O O . HIS A 1 70 ? 1.563 1.047 -7.199 1.00 98.00 70 HIS A O 1
ATOM 567 N N . LYS A 1 71 ? 1.112 2.700 -5.743 1.00 96.88 71 LYS A N 1
ATOM 568 C CA . LYS A 1 71 ? 1.975 2.175 -4.686 1.00 96.88 71 LYS A CA 1
ATOM 569 C C . LYS A 1 71 ? 1.518 0.785 -4.219 1.00 96.88 71 LYS A C 1
ATOM 571 O O . LYS A 1 71 ? 2.331 -0.120 -4.145 1.00 96.88 71 LYS A O 1
ATOM 576 N N . CYS A 1 72 ? 0.235 0.574 -3.934 1.00 97.75 72 CYS A N 1
ATOM 577 C CA . CYS A 1 72 ? -0.281 -0.736 -3.519 1.00 97.75 72 CYS A CA 1
ATOM 578 C C . CYS A 1 72 ? -0.031 -1.816 -4.583 1.00 97.75 72 CYS A C 1
ATOM 580 O O . CYS A 1 72 ? 0.444 -2.904 -4.259 1.00 97.75 72 CYS A O 1
ATOM 582 N N . LEU A 1 73 ? -0.311 -1.501 -5.854 1.00 97.88 73 LEU A N 1
ATOM 583 C CA . LEU A 1 73 ? -0.107 -2.416 -6.979 1.00 97.88 73 LEU A CA 1
ATOM 584 C C . LEU A 1 73 ? 1.361 -2.811 -7.139 1.00 97.88 73 LEU A C 1
ATOM 586 O O . LEU A 1 73 ? 1.627 -3.990 -7.370 1.00 97.88 73 LEU A O 1
ATOM 590 N N . SER A 1 74 ? 2.302 -1.874 -6.960 1.00 96.88 74 SER A N 1
ATOM 591 C CA . SER A 1 74 ? 3.730 -2.198 -7.052 1.00 96.88 74 SER A CA 1
ATOM 592 C C . SER A 1 74 ? 4.133 -3.259 -6.029 1.00 96.88 74 SER A C 1
ATOM 594 O O . SER A 1 74 ? 4.817 -4.215 -6.379 1.00 96.88 74 SER A O 1
ATOM 596 N N . PHE A 1 75 ? 3.642 -3.164 -4.790 1.00 94.31 75 PHE A N 1
ATOM 597 C CA . PHE A 1 75 ? 3.911 -4.159 -3.748 1.00 94.31 75 PHE A CA 1
ATOM 598 C C . PHE A 1 75 ? 3.185 -5.482 -3.977 1.00 94.31 75 PHE A C 1
ATOM 600 O O . PHE A 1 75 ? 3.797 -6.542 -3.853 1.00 94.31 75 PHE A O 1
ATOM 607 N N . ALA A 1 76 ? 1.893 -5.441 -4.309 1.00 95.19 76 ALA A N 1
ATOM 608 C CA . ALA A 1 76 ? 1.093 -6.648 -4.500 1.00 95.19 76 ALA A CA 1
ATOM 609 C C . ALA A 1 76 ? 1.618 -7.505 -5.665 1.00 95.19 76 ALA A C 1
ATOM 611 O O . ALA A 1 76 ? 1.666 -8.729 -5.548 1.00 95.19 76 ALA A O 1
ATOM 612 N N . LEU A 1 77 ? 2.063 -6.861 -6.751 1.00 95.44 77 LEU A N 1
ATOM 613 C CA . LEU A 1 77 ? 2.616 -7.519 -7.939 1.00 95.44 77 LEU A CA 1
ATOM 614 C C . LEU A 1 77 ? 4.138 -7.688 -7.899 1.00 95.44 77 LEU A C 1
ATOM 616 O O . LEU A 1 77 ? 4.686 -8.407 -8.728 1.00 95.44 77 LEU A O 1
ATOM 620 N N . SER A 1 78 ? 4.822 -7.056 -6.939 1.00 93.81 78 SER A N 1
ATOM 621 C CA . SER A 1 78 ? 6.289 -6.946 -6.923 1.00 93.81 78 SER A CA 1
ATOM 622 C C . SER A 1 78 ? 6.852 -6.335 -8.220 1.00 93.81 78 SER A C 1
ATOM 624 O O . SER 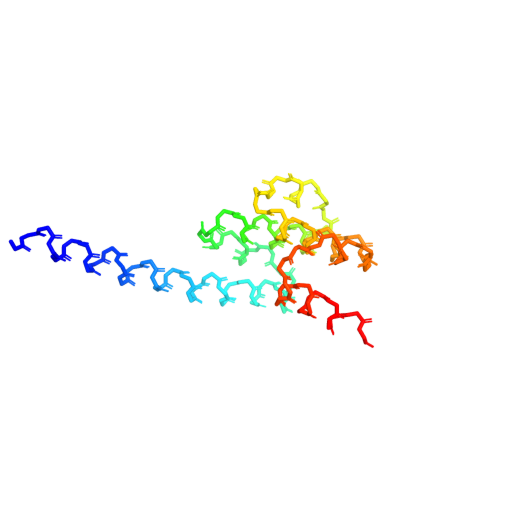A 1 78 ? 7.904 -6.747 -8.701 1.00 93.81 78 SER A O 1
ATOM 626 N N . ASP A 1 79 ? 6.150 -5.344 -8.776 1.00 94.56 79 ASP A N 1
ATOM 627 C CA . ASP A 1 79 ? 6.484 -4.674 -10.037 1.00 94.56 79 ASP A CA 1
ATOM 628 C C . ASP A 1 79 ? 6.715 -3.170 -9.814 1.00 94.56 79 ASP A C 1
ATOM 630 O O . ASP A 1 79 ? 5.791 -2.388 -9.563 1.00 94.56 79 ASP A O 1
ATOM 634 N N . ILE A 1 80 ? 7.978 -2.758 -9.937 1.00 94.69 80 ILE A N 1
ATOM 635 C CA . ILE A 1 80 ? 8.417 -1.376 -9.725 1.00 94.69 80 ILE A CA 1
ATOM 636 C C . ILE A 1 80 ? 7.846 -0.392 -10.758 1.00 94.69 80 ILE A C 1
ATOM 638 O O . ILE A 1 80 ? 7.750 0.799 -10.464 1.00 94.69 80 ILE A O 1
ATOM 642 N N . THR A 1 81 ? 7.418 -0.852 -11.939 1.00 95.75 81 THR A N 1
ATOM 643 C CA . THR A 1 81 ? 6.898 0.030 -13.002 1.00 95.75 81 THR A CA 1
ATOM 644 C C . THR A 1 81 ? 5.643 0.782 -12.563 1.00 95.75 81 THR A C 1
ATOM 646 O O . THR A 1 81 ? 5.376 1.894 -13.021 1.00 95.75 81 THR A O 1
ATOM 649 N N . HIS A 1 82 ? 4.895 0.231 -11.604 1.00 96.31 82 HIS A N 1
ATOM 650 C CA . HIS A 1 82 ? 3.768 0.923 -10.994 1.00 96.31 82 HIS A CA 1
ATOM 651 C C . HIS A 1 82 ? 4.200 2.139 -10.162 1.00 96.31 82 HIS A C 1
ATOM 653 O O . HIS A 1 82 ? 3.484 3.138 -10.167 1.00 96.31 82 HIS A O 1
ATOM 659 N N . CYS A 1 83 ? 5.382 2.131 -9.528 1.00 96.50 83 CYS A N 1
ATOM 660 C CA . CYS A 1 83 ? 5.898 3.316 -8.833 1.00 96.50 83 CYS A CA 1
ATOM 661 C C . CYS A 1 83 ? 6.104 4.506 -9.789 1.00 96.50 83 CYS A C 1
ATOM 663 O O . CYS A 1 83 ? 6.030 5.660 -9.369 1.00 96.50 83 CYS A O 1
ATOM 665 N N . ASP A 1 84 ? 6.336 4.254 -11.079 1.00 96.25 84 ASP A N 1
ATOM 666 C CA . ASP A 1 84 ? 6.620 5.308 -12.061 1.00 96.25 84 ASP A CA 1
ATOM 667 C C . ASP A 1 84 ? 5.379 6.093 -12.465 1.00 96.25 84 ASP A C 1
ATOM 669 O O . ASP A 1 84 ? 5.494 7.264 -12.837 1.00 96.25 84 ASP A O 1
ATOM 673 N N . ARG A 1 85 ? 4.206 5.475 -12.292 1.00 96.50 85 ARG A N 1
ATOM 674 C CA . ARG A 1 85 ? 2.885 6.062 -12.543 1.00 96.50 85 ARG A CA 1
ATOM 675 C C . ARG A 1 85 ? 2.401 6.980 -11.419 1.00 96.50 85 ARG A C 1
ATOM 677 O O . ARG A 1 85 ? 1.406 7.662 -11.597 1.00 96.50 85 ARG A O 1
ATOM 684 N N . ILE A 1 86 ? 3.095 7.001 -10.282 1.00 97.56 86 ILE A N 1
ATOM 685 C CA . ILE A 1 86 ? 2.786 7.887 -9.153 1.00 97.56 86 ILE A CA 1
ATOM 686 C C . ILE A 1 86 ? 3.102 9.338 -9.549 1.00 97.56 86 ILE A C 1
ATOM 688 O O . ILE A 1 86 ? 4.163 9.617 -10.104 1.00 97.56 86 ILE A O 1
ATOM 692 N N . GLU A 1 87 ? 2.222 10.284 -9.266 1.00 97.62 87 GLU A N 1
ATOM 693 C CA . GLU A 1 87 ? 2.418 11.701 -9.582 1.00 97.62 87 GLU A CA 1
ATOM 694 C C . GLU A 1 87 ? 3.198 12.414 -8.471 1.00 97.62 87 GLU A C 1
ATOM 696 O O . GLU A 1 87 ? 4.160 13.145 -8.738 1.00 97.62 87 GLU A O 1
ATOM 701 N N . SER A 1 88 ? 2.860 12.147 -7.205 1.00 97.50 88 SER A N 1
ATOM 702 C CA . SER A 1 88 ? 3.570 12.703 -6.056 1.00 97.50 88 SER A CA 1
ATOM 703 C C . SER A 1 88 ? 5.027 12.250 -6.017 1.00 97.50 88 SER A C 1
ATOM 705 O O . SER A 1 88 ? 5.351 11.074 -5.830 1.00 97.50 88 SER A O 1
ATOM 707 N N . LYS A 1 89 ? 5.943 13.221 -6.101 1.00 96.44 89 LYS A N 1
ATOM 708 C CA . LYS A 1 89 ? 7.394 12.980 -6.032 1.00 96.44 89 LYS A CA 1
ATOM 709 C C . LYS A 1 89 ? 7.808 12.268 -4.742 1.00 96.44 89 LYS A C 1
ATOM 711 O O . LYS A 1 89 ? 8.674 11.398 -4.779 1.00 96.44 89 LYS A O 1
ATOM 716 N N . ILE A 1 90 ? 7.177 12.618 -3.618 1.00 95.38 90 ILE A N 1
ATOM 717 C CA . ILE A 1 90 ? 7.489 12.045 -2.301 1.00 95.38 90 ILE A CA 1
ATOM 718 C C . ILE A 1 90 ? 7.049 10.579 -2.248 1.00 95.38 90 ILE A C 1
ATOM 720 O O . ILE A 1 90 ? 7.838 9.711 -1.873 1.00 95.38 90 ILE A O 1
ATOM 724 N N . ILE A 1 91 ? 5.817 10.286 -2.679 1.00 94.94 91 ILE A N 1
ATOM 725 C CA . ILE A 1 91 ? 5.290 8.916 -2.675 1.00 94.94 91 ILE A CA 1
ATOM 726 C C . ILE A 1 91 ? 6.070 8.052 -3.673 1.00 94.94 91 ILE A C 1
ATOM 728 O O . ILE A 1 91 ? 6.454 6.934 -3.334 1.00 94.94 91 ILE A O 1
ATOM 732 N N . LYS A 1 92 ? 6.398 8.579 -4.859 1.00 96.62 92 LYS A N 1
ATOM 733 C CA . LYS A 1 92 ? 7.223 7.886 -5.861 1.00 96.62 92 LYS A CA 1
ATOM 734 C C . LYS A 1 92 ? 8.595 7.511 -5.312 1.00 96.62 92 LYS A C 1
ATOM 736 O O . LYS A 1 92 ? 9.023 6.367 -5.463 1.00 96.62 92 LYS A O 1
ATOM 741 N N . ALA A 1 93 ? 9.277 8.456 -4.664 1.00 94.81 93 ALA A N 1
ATOM 742 C CA . ALA A 1 93 ? 10.580 8.209 -4.057 1.00 94.81 93 ALA A CA 1
ATOM 743 C C . ALA A 1 93 ? 10.495 7.134 -2.961 1.00 94.81 93 ALA A C 1
ATOM 745 O O . ALA A 1 93 ? 11.295 6.201 -2.962 1.00 94.81 93 ALA A O 1
ATOM 746 N N . SER A 1 94 ? 9.487 7.217 -2.085 1.00 92.44 94 SER A N 1
ATOM 747 C CA . SER A 1 94 ? 9.231 6.207 -1.049 1.00 92.44 94 SER A CA 1
ATOM 748 C C . SER A 1 94 ? 8.932 4.824 -1.638 1.00 92.44 94 SER A C 1
ATOM 750 O O . SER A 1 94 ? 9.466 3.831 -1.151 1.00 92.44 94 SER A O 1
ATOM 752 N N . CYS A 1 95 ? 8.130 4.754 -2.702 1.00 94.25 95 CYS A N 1
ATOM 753 C CA . CYS A 1 95 ? 7.797 3.514 -3.400 1.00 94.25 95 CYS A CA 1
ATOM 754 C C . CYS A 1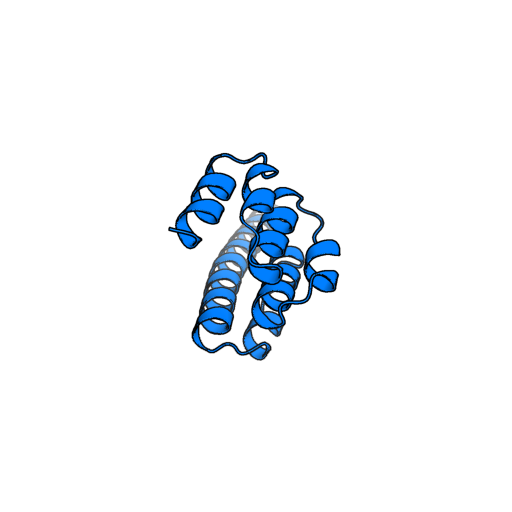 95 ? 9.058 2.845 -3.962 1.00 94.25 95 CYS A C 1
ATOM 756 O O . CYS A 1 95 ? 9.320 1.680 -3.680 1.00 94.25 95 CYS A O 1
ATOM 758 N N . ARG A 1 96 ? 9.888 3.604 -4.689 1.00 93.94 96 ARG A N 1
ATOM 759 C CA . ARG A 1 96 ? 11.134 3.103 -5.292 1.00 93.94 96 ARG A CA 1
ATOM 760 C C . ARG A 1 96 ?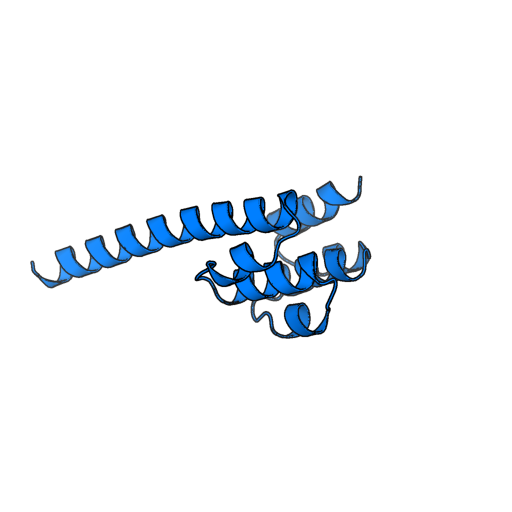 12.189 2.697 -4.261 1.00 93.94 96 ARG A C 1
ATOM 762 O O . ARG A 1 96 ? 12.955 1.775 -4.520 1.00 93.94 96 ARG A O 1
ATOM 769 N N . ALA A 1 97 ? 12.239 3.361 -3.106 1.00 91.06 97 ALA A N 1
ATOM 770 C CA . ALA A 1 97 ? 13.216 3.062 -2.057 1.00 91.06 97 ALA A CA 1
ATOM 771 C C . ALA A 1 97 ? 13.103 1.630 -1.506 1.00 91.06 97 ALA A C 1
ATOM 773 O O . ALA A 1 97 ? 14.077 1.111 -0.978 1.00 91.06 97 ALA A O 1
ATOM 774 N N . LEU A 1 98 ? 11.939 0.993 -1.649 1.00 80.56 98 LEU A N 1
ATOM 775 C CA . LEU A 1 98 ? 11.677 -0.354 -1.142 1.00 80.56 98 LEU A CA 1
ATOM 776 C C . LEU A 1 98 ? 12.089 -1.477 -2.116 1.00 80.56 98 LEU A C 1
ATOM 778 O O . LEU A 1 98 ? 11.964 -2.645 -1.766 1.00 80.56 98 LEU A O 1
ATOM 782 N N . PHE A 1 99 ? 12.585 -1.133 -3.312 1.00 82.94 99 PHE A N 1
ATOM 783 C CA . PHE A 1 99 ? 13.042 -2.070 -4.353 1.00 82.94 99 PHE A CA 1
ATOM 784 C C . PHE A 1 99 ? 14.559 -1.990 -4.631 1.00 82.94 99 PHE A C 1
ATOM 786 O O . PHE A 1 99 ? 15.024 -2.524 -5.637 1.00 82.94 99 PHE A O 1
ATOM 793 N N . ARG A 1 100 ? 15.323 -1.287 -3.787 1.00 59.84 100 ARG A N 1
ATOM 794 C CA . ARG A 1 100 ? 16.795 -1.264 -3.828 1.00 59.84 100 ARG A CA 1
ATOM 795 C C . ARG A 1 100 ? 17.377 -2.350 -2.941 1.00 59.84 100 ARG A C 1
ATOM 797 O O . ARG A 1 100 ? 18.431 -2.883 -3.342 1.00 59.84 100 ARG A O 1
#

Solvent-accessible surface area (backbone atoms only — not comparable to full-atom values): 5240 Å² total; per-residue (Å²): 112,73,67,61,55,51,54,50,52,52,52,55,52,51,54,54,50,54,57,50,29,52,51,26,45,52,50,17,64,76,69,65,35,67,74,32,27,70,71,30,74,57,64,50,61,23,28,31,40,47,6,44,72,68,46,34,55,69,37,15,69,68,30,78,54,63,47,58,20,25,43,22,39,17,60,28,68,71,38,70,73,34,26,70,73,26,76,51,68,68,60,25,50,58,47,53,64,76,77,117

Radius of gyration: 15.38 Å; Cα contacts (8 Å, |Δi|>4): 129; chains: 1; bounding box: 36×40×34 Å